Protein AF-A0A431LQB7-F1 (afdb_monomer_lite)

Foldseek 3Di:
DDDPPPDPPPPDQDFPDWDADLVVGWIFTAGPVRDTPDIDHDDNCVVVVVCVVVVVVDDPPDDPDDDDDDDD

Structure (mmCIF, N/CA/C/O backbone):
data_AF-A0A431LQB7-F1
#
_entry.id   AF-A0A431LQB7-F1
#
loop_
_atom_site.group_PDB
_atom_site.id
_atom_site.type_symbol
_atom_site.label_atom_id
_atom_site.label_alt_id
_atom_site.label_comp_id
_atom_site.label_asym_id
_atom_site.label_entity_id
_atom_site.label_seq_id
_atom_site.pdbx_PDB_ins_code
_atom_site.Cartn_x
_atom_site.Cartn_y
_atom_site.Cartn_z
_atom_site.occupancy
_atom_site.B_iso_or_equiv
_atom_site.auth_seq_id
_atom_site.auth_comp_id
_atom_site.auth_asym_id
_atom_site.auth_atom_id
_atom_site.pdbx_PDB_model_num
ATOM 1 N N . MET A 1 1 ? 14.613 -0.210 -46.931 1.00 53.59 1 MET A N 1
ATOM 2 C CA . MET A 1 1 ? 13.982 -0.589 -45.650 1.00 53.59 1 MET A CA 1
ATOM 3 C C . MET A 1 1 ? 15.096 -0.747 -44.633 1.00 53.59 1 MET A C 1
ATOM 5 O O . MET A 1 1 ? 15.740 -1.784 -44.617 1.00 53.59 1 MET A O 1
ATOM 9 N N . SER A 1 2 ? 15.404 0.311 -43.886 1.00 47.88 2 SER A N 1
ATOM 10 C CA . SER A 1 2 ? 16.393 0.283 -42.808 1.00 47.88 2 SER A CA 1
ATOM 11 C C . SER A 1 2 ? 15.643 0.435 -41.498 1.00 47.88 2 SER A C 1
ATOM 13 O O . SER A 1 2 ? 15.082 1.494 -41.222 1.00 47.88 2 SER A O 1
ATOM 15 N N . ASP A 1 3 ? 15.566 -0.697 -40.807 1.00 50.59 3 ASP A N 1
ATOM 16 C CA . ASP A 1 3 ? 15.510 -0.865 -39.362 1.00 50.59 3 ASP A CA 1
ATOM 17 C C . ASP A 1 3 ? 15.274 0.440 -38.598 1.00 50.59 3 ASP A C 1
ATOM 19 O O . ASP A 1 3 ? 16.184 1.249 -38.396 1.00 50.59 3 ASP A O 1
ATOM 23 N N . ALA A 1 4 ? 14.025 0.654 -38.186 1.00 51.19 4 ALA A N 1
ATOM 24 C CA . ALA A 1 4 ? 13.733 1.606 -37.136 1.00 51.19 4 ALA A CA 1
ATOM 25 C C . ALA A 1 4 ? 14.496 1.117 -35.903 1.00 51.19 4 ALA A C 1
ATOM 27 O O . ALA A 1 4 ? 14.009 0.246 -35.182 1.00 51.19 4 ALA A O 1
ATOM 28 N N . GLN A 1 5 ? 15.709 1.647 -35.708 1.00 57.22 5 GLN A N 1
ATOM 29 C CA . GLN A 1 5 ? 16.467 1.531 -34.475 1.00 57.22 5 GLN A CA 1
ATOM 30 C C . GLN A 1 5 ? 15.509 1.935 -33.360 1.00 57.22 5 GLN A C 1
ATOM 32 O O . GLN A 1 5 ? 15.283 3.120 -33.108 1.00 57.22 5 GLN A O 1
ATOM 37 N N . ARG A 1 6 ? 14.901 0.935 -32.712 1.00 56.34 6 ARG A N 1
ATOM 38 C CA . ARG A 1 6 ? 14.318 1.101 -31.392 1.00 56.34 6 ARG A CA 1
ATOM 39 C C . ARG A 1 6 ? 15.481 1.586 -30.563 1.00 56.34 6 ARG A C 1
ATOM 41 O O . ARG A 1 6 ? 16.390 0.821 -30.253 1.00 56.34 6 ARG A O 1
ATOM 48 N N . SER A 1 7 ? 15.496 2.892 -30.335 1.00 50.91 7 SER A N 1
ATOM 49 C CA . SER A 1 7 ? 16.478 3.508 -29.473 1.00 50.91 7 SER A CA 1
ATOM 50 C C . SER A 1 7 ? 16.506 2.685 -28.183 1.00 50.91 7 SER A C 1
ATOM 52 O O . SER A 1 7 ? 15.429 2.366 -27.662 1.00 50.91 7 SER A O 1
ATOM 54 N N . PRO A 1 8 ? 17.694 2.290 -27.701 1.00 50.78 8 PRO A N 1
ATOM 55 C CA . PRO A 1 8 ? 17.874 1.497 -26.498 1.00 50.78 8 PRO A CA 1
ATOM 56 C C . PRO A 1 8 ? 17.640 2.396 -25.283 1.00 50.78 8 PRO A C 1
ATOM 58 O O . PRO A 1 8 ? 18.480 2.474 -24.392 1.00 50.78 8 PRO A O 1
ATOM 61 N N . TRP A 1 9 ? 16.516 3.120 -25.270 1.00 51.03 9 TRP A N 1
ATOM 62 C CA . TRP A 1 9 ? 15.959 3.728 -24.081 1.00 51.03 9 TRP A CA 1
ATOM 63 C C . TRP A 1 9 ? 15.707 2.570 -23.132 1.00 51.03 9 TRP A C 1
ATOM 65 O O . TRP A 1 9 ? 14.660 1.928 -23.182 1.00 51.03 9 TRP A O 1
ATOM 75 N N . THR A 1 10 ? 16.737 2.267 -22.345 1.00 59.22 10 THR A N 1
ATOM 76 C CA . THR A 1 10 ? 16.707 1.572 -21.073 1.00 59.22 10 THR A CA 1
ATOM 77 C C . THR A 1 10 ? 15.328 1.812 -20.504 1.00 59.22 10 THR A C 1
ATOM 79 O O . THR A 1 10 ? 15.013 2.962 -20.189 1.00 59.22 10 THR A O 1
ATOM 82 N N . GLU A 1 11 ? 14.459 0.796 -20.522 1.00 64.06 11 GLU A N 1
ATOM 83 C CA . GLU A 1 11 ? 13.113 0.958 -19.991 1.00 64.06 11 GLU A CA 1
ATOM 84 C C . GLU A 1 11 ? 13.300 1.457 -18.569 1.00 64.06 11 GLU A C 1
ATOM 86 O O . GLU A 1 11 ? 13.817 0.736 -17.714 1.00 64.06 11 GLU A O 1
ATOM 91 N N . ALA A 1 12 ? 12.998 2.743 -18.359 1.00 68.69 12 ALA A N 1
ATOM 92 C CA . ALA A 1 12 ? 13.145 3.348 -17.055 1.00 68.69 12 ALA A CA 1
ATOM 93 C C . ALA A 1 12 ? 12.372 2.446 -16.094 1.00 68.69 12 ALA A C 1
ATOM 95 O O . ALA A 1 12 ? 11.251 2.067 -16.450 1.00 68.69 12 ALA A O 1
ATOM 96 N N . PRO A 1 13 ? 12.956 2.051 -14.952 1.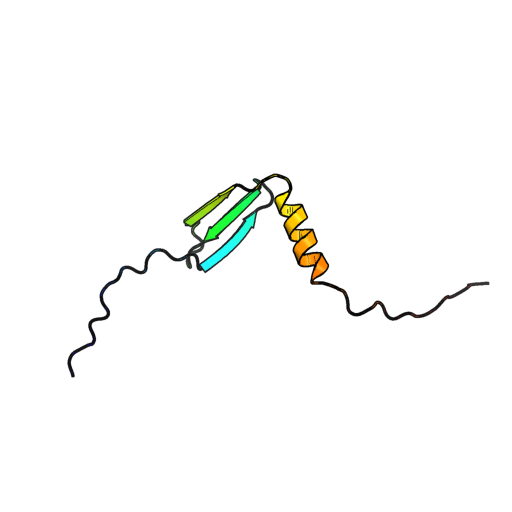00 76.44 13 PRO A N 1
ATOM 97 C CA . PRO A 1 13 ? 12.340 1.070 -14.079 1.00 76.44 13 PRO A CA 1
ATOM 98 C C . PRO A 1 13 ? 10.874 1.462 -13.819 1.00 76.44 13 PRO A C 1
ATOM 100 O O . PRO A 1 13 ? 10.606 2.548 -13.302 1.00 76.44 13 PRO A O 1
ATOM 103 N N . ARG A 1 14 ? 9.923 0.613 -14.235 1.00 88.19 14 ARG A N 1
ATOM 104 C CA . ARG A 1 14 ? 8.483 0.900 -14.149 1.00 88.19 14 ARG A CA 1
ATOM 105 C C . ARG A 1 14 ? 7.851 0.150 -12.993 1.00 88.19 14 ARG A C 1
ATOM 107 O O . ARG A 1 14 ? 8.080 -1.045 -12.827 1.00 88.19 14 ARG A O 1
ATOM 114 N N . ILE A 1 15 ? 7.000 0.854 -12.256 1.00 93.94 15 ILE A N 1
ATOM 115 C CA . ILE A 1 15 ? 6.122 0.241 -11.266 1.00 93.94 15 ILE A CA 1
ATOM 116 C C . ILE A 1 15 ? 4.946 -0.390 -12.012 1.00 93.94 15 ILE A C 1
ATOM 118 O O . ILE A 1 15 ? 4.183 0.308 -12.680 1.00 93.94 15 ILE A O 1
ATOM 122 N N . ASN A 1 16 ? 4.809 -1.707 -11.892 1.00 95.56 16 ASN A N 1
ATOM 123 C CA . ASN A 1 16 ? 3.761 -2.485 -12.547 1.00 95.56 16 ASN A CA 1
ATOM 124 C C . ASN A 1 16 ? 2.512 -2.617 -11.673 1.00 95.56 16 ASN A C 1
ATOM 126 O O . ASN A 1 16 ? 1.405 -2.708 -12.199 1.00 95.56 16 ASN A O 1
ATOM 130 N N . HIS A 1 17 ? 2.675 -2.640 -10.350 1.00 94.12 17 HIS A N 1
ATOM 131 C CA . HIS A 1 17 ? 1.556 -2.669 -9.415 1.00 94.12 17 HIS A CA 1
ATOM 132 C C . HIS A 1 17 ? 1.917 -2.034 -8.071 1.00 94.12 17 HIS A C 1
ATOM 134 O O . HIS A 1 17 ? 3.091 -1.915 -7.710 1.00 94.12 17 HIS A O 1
ATOM 140 N N . TRP A 1 18 ? 0.874 -1.639 -7.342 1.00 95.12 18 TRP A N 1
ATOM 141 C CA . TRP A 1 18 ? 0.954 -1.004 -6.032 1.00 95.12 18 TRP A CA 1
ATOM 142 C C . TRP A 1 18 ? 0.242 -1.858 -4.984 1.00 95.12 18 TRP A C 1
ATOM 144 O O . TRP A 1 18 ? -0.834 -2.393 -5.251 1.00 95.12 18 TRP A O 1
ATOM 154 N N . VAL A 1 19 ? 0.823 -1.955 -3.790 1.00 94.00 19 VAL A N 1
ATOM 155 C CA . VAL A 1 19 ? 0.248 -2.664 -2.638 1.00 94.00 19 VAL A CA 1
ATOM 156 C C . VAL A 1 19 ? 0.277 -1.747 -1.425 1.00 94.00 19 VAL A C 1
ATOM 158 O O . VAL A 1 19 ? 1.281 -1.082 -1.177 1.00 94.00 19 VAL A O 1
ATOM 161 N N . TYR A 1 20 ? -0.812 -1.725 -0.660 1.00 92.44 20 TYR A N 1
ATOM 162 C CA . TYR A 1 20 ? -0.828 -1.123 0.668 1.00 92.44 20 TYR A CA 1
ATOM 163 C C . TYR A 1 20 ? -0.571 -2.197 1.733 1.00 92.44 20 TYR A C 1
ATOM 165 O O . TYR A 1 20 ? -1.326 -3.162 1.839 1.00 92.44 20 TYR A O 1
ATOM 173 N N . GLU A 1 21 ? 0.482 -2.022 2.526 1.00 91.81 21 GLU A N 1
ATOM 174 C CA . GLU A 1 21 ? 0.792 -2.835 3.700 1.00 91.81 21 GLU A CA 1
ATOM 175 C C . GLU A 1 21 ? 0.369 -2.091 4.969 1.00 91.81 21 GLU A C 1
ATOM 177 O O . GLU A 1 21 ? 1.004 -1.113 5.365 1.00 91.81 21 GLU A O 1
ATOM 182 N N . ALA A 1 22 ? -0.687 -2.571 5.632 1.00 86.25 22 ALA A N 1
ATOM 183 C CA . ALA A 1 22 ? -1.258 -1.924 6.819 1.00 86.25 22 ALA A CA 1
ATOM 184 C C . ALA A 1 22 ? -0.299 -1.868 8.023 1.00 86.25 22 ALA A C 1
ATOM 186 O O . ALA A 1 22 ? -0.399 -0.969 8.850 1.00 86.25 22 ALA A O 1
ATOM 187 N N . VAL A 1 23 ? 0.644 -2.810 8.110 1.00 86.12 23 VAL A N 1
ATOM 188 C CA . VAL A 1 23 ? 1.736 -2.814 9.090 1.00 86.12 23 VAL A CA 1
ATOM 189 C C . VAL A 1 23 ? 3.012 -3.110 8.300 1.00 86.12 23 VAL A C 1
ATOM 191 O O . VAL A 1 23 ? 3.111 -4.210 7.756 1.00 86.12 23 VAL A O 1
ATOM 194 N N . PRO A 1 24 ? 3.955 -2.160 8.159 1.00 88.38 24 PRO A N 1
ATOM 195 C CA . PRO A 1 24 ? 4.151 -0.951 8.971 1.00 88.38 24 PRO A CA 1
ATOM 196 C C . PRO A 1 24 ? 3.324 0.292 8.581 1.00 88.38 24 PRO A C 1
ATOM 198 O O . PRO A 1 24 ? 3.464 1.313 9.242 1.00 88.38 24 PRO A O 1
ATOM 201 N N . GLY A 1 25 ? 2.465 0.232 7.559 1.00 91.00 25 GLY A N 1
ATOM 202 C CA . GLY A 1 25 ? 1.708 1.395 7.082 1.00 91.00 25 GLY A CA 1
ATOM 203 C C . GLY A 1 25 ? 2.374 2.052 5.876 1.00 91.00 25 GLY A C 1
ATOM 204 O O . GLY A 1 25 ? 2.671 3.243 5.893 1.00 91.00 25 GLY A O 1
ATOM 205 N N . GLN A 1 26 ? 2.595 1.281 4.813 1.00 95.25 26 GLN A N 1
ATOM 206 C CA . GLN A 1 26 ? 3.304 1.733 3.615 1.00 95.25 26 GLN A CA 1
ATOM 207 C C . GLN A 1 26 ? 2.538 1.419 2.334 1.00 95.25 26 GLN A C 1
ATOM 209 O O . GLN A 1 26 ? 1.877 0.389 2.224 1.00 95.25 26 GLN A O 1
ATOM 214 N N . ILE A 1 27 ? 2.699 2.270 1.324 1.00 95.25 27 ILE A N 1
ATOM 215 C CA . ILE A 1 27 ? 2.333 1.961 -0.061 1.00 95.25 27 ILE A CA 1
ATOM 216 C C . ILE A 1 27 ? 3.615 1.593 -0.804 1.00 95.25 27 ILE A C 1
ATOM 218 O O . ILE A 1 27 ? 4.533 2.409 -0.905 1.00 95.25 27 ILE A O 1
ATOM 222 N N . LYS A 1 28 ? 3.683 0.373 -1.335 1.00 96.88 28 LYS A N 1
ATOM 223 C CA . LYS A 1 28 ? 4.845 -0.146 -2.058 1.00 96.88 28 LYS A CA 1
ATOM 224 C C . LYS A 1 28 ? 4.537 -0.319 -3.536 1.00 96.88 28 LYS A C 1
ATOM 226 O O . LYS A 1 28 ? 3.490 -0.853 -3.899 1.00 96.88 28 LYS A O 1
ATOM 231 N N . GLY A 1 29 ? 5.459 0.132 -4.378 1.00 96.50 29 GLY A N 1
ATOM 232 C CA . GLY A 1 29 ? 5.440 -0.077 -5.821 1.00 96.50 29 GLY A CA 1
ATOM 233 C C . GLY A 1 29 ? 6.424 -1.170 -6.215 1.00 96.50 29 GLY A C 1
ATOM 234 O O . GLY A 1 29 ? 7.578 -1.138 -5.782 1.00 96.50 29 GLY A O 1
ATOM 235 N N . TYR A 1 30 ? 5.978 -2.114 -7.041 1.00 96.56 30 TYR A N 1
ATOM 236 C CA . TYR A 1 30 ? 6.764 -3.275 -7.455 1.00 96.56 30 TYR A CA 1
ATOM 237 C C . TYR A 1 30 ? 7.003 -3.303 -8.963 1.00 96.56 30 TYR A C 1
ATOM 239 O O . TYR A 1 30 ? 6.129 -2.913 -9.743 1.00 96.56 30 TYR A O 1
ATOM 247 N N . ASP A 1 31 ? 8.161 -3.820 -9.375 1.00 94.88 31 ASP A N 1
ATOM 248 C CA . ASP A 1 31 ? 8.438 -4.134 -10.779 1.00 94.88 31 ASP A CA 1
ATOM 249 C C . ASP A 1 31 ? 7.716 -5.421 -11.235 1.00 94.88 31 ASP A C 1
ATOM 251 O O . ASP A 1 31 ? 7.012 -6.094 -10.475 1.00 94.88 31 ASP A O 1
ATOM 255 N N . GLY A 1 32 ? 7.898 -5.793 -12.505 1.00 89.69 32 GLY A N 1
ATOM 256 C CA . GLY A 1 32 ? 7.357 -7.037 -13.068 1.00 89.69 32 GLY A CA 1
ATOM 257 C C . GLY A 1 32 ? 7.978 -8.330 -12.526 1.00 89.69 32 GLY A C 1
ATOM 258 O O . GLY A 1 32 ? 7.537 -9.406 -12.912 1.00 89.69 32 GLY A O 1
ATOM 259 N N . GLN A 1 33 ? 8.991 -8.239 -11.663 1.00 94.19 33 GLN A N 1
ATOM 260 C CA . GLN A 1 33 ? 9.682 -9.365 -11.030 1.00 94.19 33 GLN A CA 1
ATOM 261 C C . GLN A 1 33 ? 9.373 -9.455 -9.525 1.00 94.19 33 GLN A C 1
ATOM 263 O O . GLN A 1 33 ? 9.950 -10.290 -8.828 1.00 94.19 33 GLN A O 1
ATOM 268 N N . GLY A 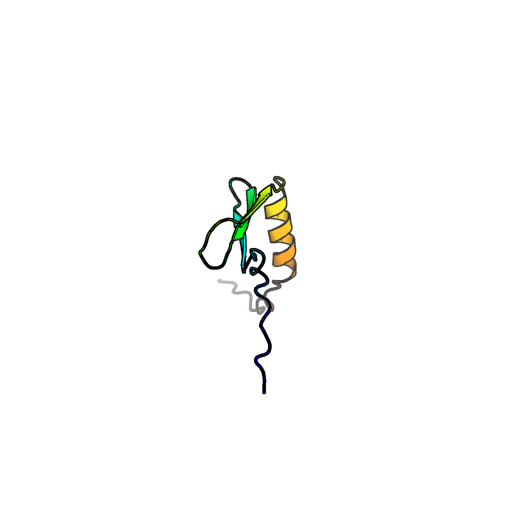1 34 ? 8.478 -8.603 -9.008 1.00 93.25 34 GLY A N 1
ATOM 269 C CA . GLY A 1 34 ? 8.101 -8.5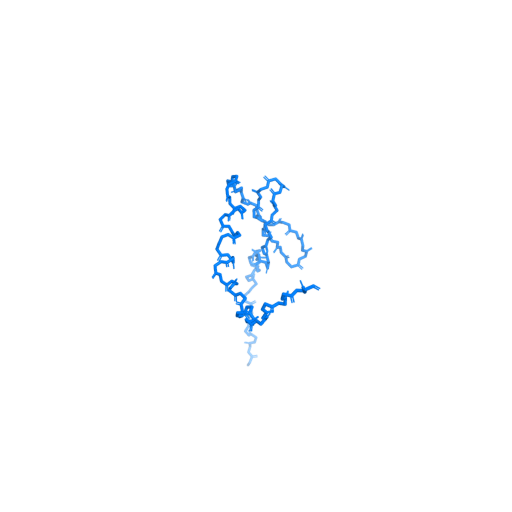73 -7.595 1.00 93.25 34 GLY A CA 1
ATOM 270 C C . GLY A 1 34 ? 9.117 -7.875 -6.687 1.00 93.25 34 GLY A C 1
ATOM 271 O O . GLY A 1 34 ? 9.061 -8.042 -5.470 1.00 93.25 34 GLY A O 1
ATOM 272 N N . ARG A 1 35 ? 10.048 -7.087 -7.234 1.00 95.44 35 ARG A N 1
ATOM 273 C CA . ARG A 1 35 ? 10.995 -6.294 -6.438 1.00 95.44 35 ARG A CA 1
ATOM 274 C C . ARG A 1 35 ? 10.376 -4.956 -6.068 1.00 95.44 35 ARG A C 1
ATOM 276 O O . ARG A 1 35 ? 9.787 -4.292 -6.917 1.00 95.44 35 ARG A O 1
ATOM 283 N N . VAL A 1 36 ? 10.557 -4.539 -4.816 1.00 95.06 36 VAL A N 1
ATOM 284 C CA . VAL A 1 36 ? 10.138 -3.209 -4.357 1.00 95.06 36 VAL A CA 1
ATOM 285 C C . VAL A 1 36 ? 11.025 -2.155 -5.012 1.00 95.06 36 VAL A C 1
ATOM 287 O O . VAL A 1 36 ? 12.247 -2.194 -4.890 1.00 95.06 36 VAL A O 1
ATOM 290 N N . MET A 1 37 ? 10.396 -1.201 -5.684 1.00 95.31 37 MET A N 1
ATOM 291 C CA . MET A 1 37 ? 11.064 -0.078 -6.340 1.00 95.31 37 MET A CA 1
ATOM 292 C C . MET A 1 37 ? 10.898 1.226 -5.570 1.00 95.31 37 MET A C 1
ATOM 294 O O . MET A 1 37 ? 11.740 2.115 -5.654 1.00 95.31 37 MET A O 1
ATOM 298 N N . MET A 1 38 ? 9.782 1.349 -4.854 1.00 94.56 38 MET A N 1
ATOM 299 C CA . MET A 1 38 ? 9.415 2.531 -4.091 1.00 94.56 38 MET A CA 1
ATOM 300 C C . MET A 1 38 ? 8.574 2.112 -2.890 1.00 94.56 38 MET A C 1
ATOM 302 O O . MET A 1 38 ? 7.729 1.226 -3.008 1.00 94.56 38 MET A O 1
ATOM 306 N N . ALA A 1 39 ? 8.788 2.775 -1.759 1.00 94.94 39 ALA A N 1
ATOM 307 C CA . ALA A 1 39 ? 7.947 2.675 -0.577 1.00 94.94 39 ALA A CA 1
ATOM 308 C C . ALA A 1 39 ? 7.622 4.091 -0.092 1.00 94.94 39 ALA A C 1
ATOM 310 O O . ALA A 1 39 ? 8.511 4.938 -0.010 1.00 94.94 39 ALA A O 1
ATOM 311 N N . ILE A 1 40 ? 6.347 4.341 0.185 1.00 94.12 40 ILE A N 1
ATOM 312 C CA . ILE A 1 40 ? 5.837 5.618 0.684 1.00 94.12 40 ILE A CA 1
ATOM 313 C C . ILE A 1 40 ? 5.207 5.352 2.047 1.00 94.12 40 ILE A C 1
ATOM 315 O O . ILE A 1 40 ? 4.300 4.524 2.151 1.00 94.12 40 ILE A O 1
ATOM 319 N N . GLU A 1 41 ? 5.685 6.048 3.076 1.00 95.75 41 GLU A N 1
ATOM 320 C CA . GLU A 1 41 ? 5.093 6.006 4.414 1.00 95.75 41 GLU A CA 1
ATOM 321 C C . GLU A 1 41 ? 3.699 6.630 4.400 1.00 95.75 41 GLU A C 1
ATOM 323 O O . GLU A 1 41 ? 3.469 7.675 3.784 1.00 95.75 41 GLU A O 1
ATOM 328 N N . THR A 1 42 ? 2.767 5.996 5.100 1.00 93.25 42 THR A N 1
ATOM 329 C CA . THR A 1 42 ? 1.409 6.509 5.273 1.00 93.25 42 THR A CA 1
ATOM 330 C C . THR A 1 42 ? 1.169 6.899 6.720 1.00 93.25 42 THR A C 1
ATOM 332 O O . THR A 1 42 ? 1.783 6.361 7.639 1.00 93.25 42 THR A O 1
ATOM 335 N N . ASP A 1 43 ? 0.267 7.854 6.935 1.00 90.50 43 ASP A N 1
ATOM 336 C CA . ASP A 1 43 ? -0.177 8.166 8.288 1.00 90.50 43 ASP A CA 1
ATOM 337 C C . ASP A 1 43 ? -1.105 7.074 8.849 1.00 90.50 43 ASP A C 1
ATOM 339 O O . ASP A 1 43 ? -1.694 6.273 8.118 1.00 90.50 43 ASP A O 1
ATOM 343 N N . ALA A 1 44 ? -1.271 7.073 10.174 1.00 86.00 44 ALA A N 1
ATOM 344 C CA . ALA A 1 44 ? -2.045 6.065 10.898 1.00 86.00 44 ALA A CA 1
ATOM 345 C C . ALA A 1 44 ? -3.530 5.984 10.488 1.00 86.00 44 ALA A C 1
ATOM 347 O O . ALA A 1 44 ? -4.181 4.974 10.745 1.00 86.00 44 ALA A O 1
ATOM 348 N N . GLN A 1 45 ? -4.082 7.029 9.863 1.00 88.06 45 GLN A N 1
ATOM 349 C CA . GLN A 1 45 ? -5.487 7.082 9.447 1.00 88.06 45 GLN A CA 1
ATOM 350 C C . GLN A 1 45 ? -5.685 6.669 7.985 1.00 88.06 45 GLN A C 1
ATOM 352 O O . GLN A 1 45 ? -6.823 6.552 7.525 1.00 88.06 45 GLN A O 1
ATOM 357 N N . PHE A 1 46 ? -4.607 6.432 7.236 1.00 89.31 46 PHE A N 1
ATOM 358 C CA . PHE A 1 46 ? -4.683 6.156 5.808 1.00 89.31 46 PHE A CA 1
ATOM 359 C C . PHE A 1 46 ? -5.546 4.928 5.478 1.00 89.31 46 PHE A C 1
ATOM 361 O O . PHE A 1 46 ? -6.401 5.012 4.595 1.00 89.31 46 PHE A O 1
ATOM 368 N N . ALA A 1 47 ? -5.397 3.827 6.225 1.00 85.06 47 ALA A N 1
ATOM 369 C CA . ALA A 1 47 ? -6.225 2.629 6.058 1.00 85.06 47 ALA A CA 1
ATOM 370 C C . ALA A 1 47 ? -7.724 2.938 6.188 1.00 85.06 47 ALA A C 1
ATOM 372 O O . ALA A 1 47 ? -8.529 2.485 5.375 1.00 85.06 47 ALA A O 1
ATOM 373 N N . GLN A 1 48 ? -8.097 3.743 7.185 1.00 85.62 48 GLN A N 1
ATOM 374 C CA . GLN A 1 48 ? -9.486 4.118 7.414 1.00 85.62 48 GLN A CA 1
ATOM 375 C C . GLN A 1 48 ? -10.032 4.964 6.259 1.00 85.62 48 GLN A C 1
ATOM 377 O O . GLN A 1 4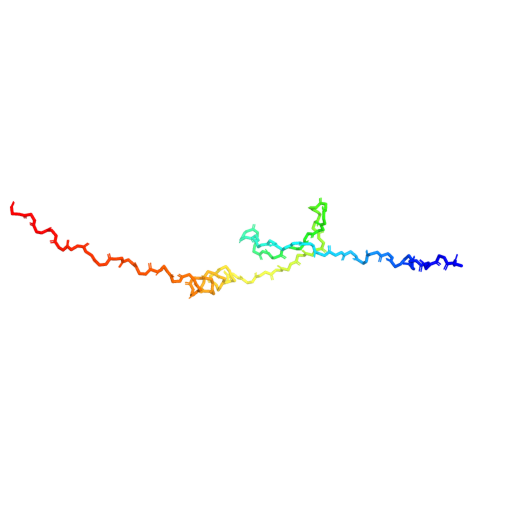8 ? -11.108 4.666 5.744 1.00 85.62 48 GLN A O 1
ATOM 382 N N . ARG A 1 49 ? -9.257 5.944 5.776 1.00 88.25 49 ARG A N 1
ATOM 383 C CA . ARG A 1 49 ? -9.650 6.759 4.615 1.00 88.25 49 ARG A CA 1
ATOM 384 C C . ARG A 1 49 ? -9.808 5.925 3.340 1.00 88.25 49 ARG A C 1
ATOM 386 O O . ARG A 1 49 ? -10.714 6.193 2.555 1.00 88.25 49 ARG A O 1
ATOM 393 N N . LEU A 1 50 ? -8.974 4.899 3.133 1.00 85.25 50 LEU A N 1
ATOM 394 C CA . LEU A 1 50 ? -9.147 3.955 2.020 1.00 85.25 50 LEU A CA 1
ATOM 395 C C . LEU A 1 50 ? -10.464 3.179 2.139 1.00 85.25 50 LEU A C 1
ATOM 397 O O . LEU A 1 50 ? -11.208 3.085 1.164 1.00 85.25 50 LEU A O 1
ATOM 401 N N . VAL A 1 51 ? -10.767 2.642 3.323 1.00 84.25 51 VAL A N 1
ATOM 402 C CA . VAL A 1 51 ? -12.017 1.907 3.571 1.00 84.25 51 VAL A CA 1
ATOM 403 C C . VAL A 1 51 ? -13.234 2.801 3.350 1.00 84.25 51 VAL A C 1
ATOM 405 O O . VAL A 1 51 ? -14.177 2.379 2.690 1.00 84.25 51 VAL A O 1
ATOM 408 N N . GLU A 1 52 ? -13.213 4.039 3.839 1.00 84.88 52 GLU A N 1
ATOM 409 C CA . GLU A 1 52 ? -14.291 5.011 3.623 1.00 84.88 5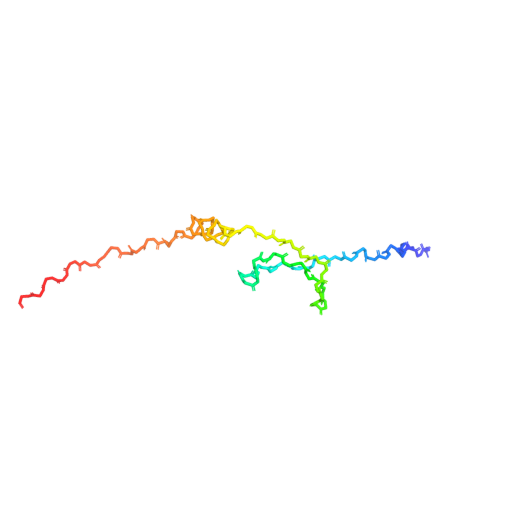2 GLU A CA 1
ATOM 410 C C . GLU A 1 52 ? -14.476 5.330 2.132 1.00 84.88 52 GLU A C 1
ATOM 412 O O . GLU A 1 52 ? -15.600 5.296 1.619 1.00 84.88 52 GLU A O 1
ATOM 417 N N . ALA A 1 53 ? -13.375 5.560 1.408 1.00 84.12 53 ALA A N 1
ATOM 418 C CA . ALA A 1 53 ? -13.405 5.830 -0.025 1.00 84.12 53 ALA A CA 1
ATOM 419 C C . ALA A 1 53 ? -14.031 4.665 -0.810 1.00 84.12 53 ALA A C 1
ATOM 421 O O . ALA A 1 53 ? -14.959 4.882 -1.588 1.00 84.12 53 ALA A O 1
ATOM 422 N N . PHE A 1 54 ? -13.597 3.422 -0.576 1.00 81.81 54 PHE A N 1
ATOM 423 C CA . PHE A 1 54 ? -14.124 2.258 -1.299 1.00 81.81 54 PHE A CA 1
ATOM 424 C C . PHE A 1 54 ? -15.492 1.777 -0.793 1.00 81.81 54 PHE A C 1
ATOM 426 O O . PHE A 1 54 ? -16.307 1.308 -1.589 1.00 81.81 54 PHE A O 1
ATOM 433 N N . GLY A 1 55 ? -15.790 1.939 0.495 1.00 73.62 55 GLY A N 1
ATOM 434 C CA . GLY A 1 55 ? -17.092 1.624 1.086 1.00 73.62 55 GLY A CA 1
ATOM 435 C C . GLY A 1 55 ? -18.209 2.533 0.570 1.00 73.62 55 GLY A C 1
ATOM 436 O O . GLY A 1 55 ? -19.340 2.087 0.406 1.00 73.62 55 GLY A O 1
ATOM 437 N N . SER A 1 56 ? -17.890 3.783 0.220 1.00 65.44 56 SER A N 1
ATOM 438 C CA . SER A 1 56 ? -18.841 4.687 -0.442 1.00 65.44 56 SER A CA 1
ATOM 439 C C . SER A 1 56 ? -19.198 4.254 -1.875 1.00 65.44 56 SER A C 1
ATOM 441 O O . SER A 1 56 ? -20.300 4.536 -2.351 1.00 65.44 56 SER A O 1
ATOM 443 N N . ILE A 1 57 ? -18.289 3.531 -2.544 1.00 62.56 57 ILE A N 1
ATOM 444 C CA . ILE A 1 57 ? -18.445 3.026 -3.917 1.00 62.56 57 ILE A CA 1
ATOM 445 C C . ILE A 1 57 ? -19.212 1.694 -3.919 1.00 62.56 57 ILE A C 1
ATOM 447 O O . ILE A 1 57 ? -20.040 1.451 -4.799 1.00 62.56 57 ILE A O 1
ATOM 451 N N . PHE A 1 58 ? -19.010 0.852 -2.902 1.00 53.88 58 PHE A N 1
ATOM 452 C CA . PHE A 1 58 ? -19.794 -0.362 -2.679 1.00 53.88 58 PHE A CA 1
ATOM 453 C C . PHE A 1 58 ? -21.094 -0.051 -1.924 1.00 53.88 58 PHE A C 1
ATOM 455 O O . PHE A 1 58 ? -21.236 -0.342 -0.740 1.00 53.88 58 PHE A O 1
ATOM 462 N N . LYS A 1 59 ? -22.105 0.476 -2.625 1.00 58.28 59 LYS A N 1
ATOM 463 C CA . LYS A 1 59 ? -23.495 0.277 -2.187 1.00 58.28 59 LYS A CA 1
ATOM 464 C C . LYS A 1 59 ? -23.931 -1.121 -2.628 1.00 58.28 59 LYS A C 1
ATOM 466 O O . LYS A 1 59 ? -24.051 -1.335 -3.839 1.00 58.28 59 LYS A O 1
ATOM 471 N N . PRO A 1 60 ? -24.199 -2.071 -1.711 1.00 54.94 60 PRO A N 1
ATOM 472 C CA . PRO A 1 60 ? -24.903 -3.288 -2.086 1.00 54.94 60 PRO A CA 1
ATOM 473 C C . PRO A 1 60 ? -26.192 -2.858 -2.785 1.00 54.94 60 PRO A C 1
ATOM 475 O O . PRO A 1 60 ? -26.951 -2.051 -2.240 1.00 54.94 60 PRO A O 1
ATOM 478 N N . ARG A 1 61 ? -26.433 -3.334 -4.014 1.00 54.78 61 ARG A N 1
ATOM 479 C CA . ARG A 1 61 ? -27.772 -3.222 -4.605 1.00 54.78 61 ARG A CA 1
ATOM 480 C C . ARG A 1 61 ? -28.732 -3.832 -3.586 1.00 54.78 61 ARG A C 1
ATOM 482 O O . ARG A 1 61 ? -28.469 -4.932 -3.116 1.00 54.78 61 ARG A O 1
ATOM 489 N N . GLY A 1 62 ? -29.728 -3.038 -3.195 1.00 51.34 62 GLY A N 1
ATOM 490 C CA . GLY A 1 62 ? -30.477 -3.149 -1.946 1.00 51.34 62 GLY A CA 1
ATOM 491 C C . GLY A 1 62 ? -30.710 -4.569 -1.441 1.00 51.34 62 GLY A C 1
ATOM 492 O O . GLY A 1 62 ? -31.101 -5.454 -2.198 1.00 51.34 62 GLY A O 1
ATOM 493 N N . SER A 1 63 ? -30.531 -4.749 -0.132 1.00 50.94 63 SER A N 1
ATOM 494 C CA . SER A 1 63 ? -31.192 -5.817 0.608 1.00 50.94 63 SER A CA 1
ATOM 495 C C . SER A 1 63 ? -32.671 -5.791 0.229 1.00 50.94 63 SER A C 1
ATOM 497 O O . SER A 1 63 ? -33.386 -4.849 0.590 1.00 50.94 63 SER A O 1
ATOM 499 N N . ALA A 1 64 ? -33.092 -6.778 -0.562 1.00 52.50 64 ALA A N 1
ATOM 500 C CA . ALA A 1 64 ? -34.488 -6.991 -0.875 1.00 52.50 64 ALA A CA 1
ATOM 501 C C . ALA A 1 64 ? -35.246 -7.033 0.452 1.00 52.50 64 ALA A C 1
ATOM 503 O O . ALA A 1 64 ? -34.912 -7.775 1.374 1.00 52.50 64 ALA A O 1
ATOM 504 N N . THR A 1 65 ? -36.194 -6.121 0.563 1.00 57.72 65 THR A N 1
ATOM 505 C CA . THR A 1 65 ? -37.147 -6.046 1.652 1.00 57.72 65 THR A CA 1
ATOM 506 C C . THR A 1 65 ? -38.028 -7.282 1.570 1.00 57.72 65 THR A C 1
ATOM 508 O O . THR A 1 65 ? -38.695 -7.445 0.561 1.00 57.72 65 THR A O 1
ATOM 511 N N . GLU A 1 66 ? -38.037 -8.131 2.593 1.00 48.72 66 GLU A N 1
ATOM 512 C CA . GLU A 1 66 ? -39.070 -9.148 2.844 1.00 48.72 66 GLU A CA 1
ATOM 513 C C . GLU A 1 66 ? -38.718 -9.837 4.165 1.00 48.72 66 GLU A C 1
ATOM 515 O O . GLU A 1 66 ? -37.572 -10.202 4.390 1.00 48.72 66 GLU A O 1
ATOM 520 N N . ALA A 1 67 ? -39.594 -10.100 5.115 1.00 50.72 67 ALA A N 1
ATOM 521 C CA . ALA A 1 67 ? -40.881 -9.581 5.534 1.00 50.72 67 ALA A CA 1
ATOM 522 C C . ALA A 1 67 ? -40.992 -10.109 6.976 1.00 50.72 67 ALA A C 1
ATOM 524 O O . ALA A 1 67 ? -40.471 -11.179 7.297 1.00 50.72 67 ALA A O 1
ATOM 525 N N . SER A 1 68 ? -41.622 -9.351 7.863 1.00 52.56 68 SER A N 1
ATOM 526 C CA . SER A 1 68 ? -41.808 -9.707 9.267 1.00 52.56 68 SER A CA 1
ATOM 527 C C . SER A 1 68 ? -42.392 -11.118 9.425 1.00 52.56 68 SER A C 1
ATOM 529 O O . SER A 1 68 ? -43.524 -11.359 9.012 1.00 52.56 68 SER A O 1
ATOM 531 N N . VAL A 1 69 ? -41.666 -12.038 10.067 1.00 47.69 69 VAL A N 1
ATOM 532 C CA . VAL A 1 69 ? -42.251 -13.290 10.569 1.00 47.69 69 VAL A CA 1
ATOM 533 C C . VAL A 1 69 ? -42.438 -13.145 12.074 1.00 47.69 69 VAL A C 1
ATOM 535 O O . VAL A 1 69 ? -41.509 -13.306 12.861 1.00 47.69 69 VAL A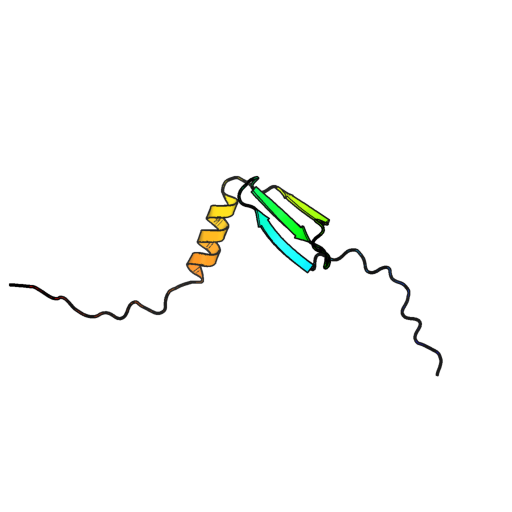 O 1
ATOM 538 N N . THR A 1 70 ? -43.662 -12.799 12.469 1.00 45.59 70 THR A N 1
ATOM 539 C CA . THR A 1 70 ? -44.143 -12.945 13.845 1.00 45.59 70 THR A CA 1
ATOM 540 C C . THR A 1 70 ? -44.434 -14.423 14.087 1.00 45.59 70 THR A C 1
ATOM 542 O O . THR A 1 70 ? -45.341 -14.978 13.469 1.00 45.59 70 THR A O 1
ATOM 545 N N . VAL A 1 71 ? -43.685 -15.059 14.986 1.00 46.34 71 VAL A N 1
ATOM 546 C CA . VAL A 1 71 ? -44.020 -16.395 15.497 1.00 46.34 71 VAL A CA 1
ATOM 547 C C . VAL A 1 71 ? -44.912 -16.208 16.725 1.00 46.34 71 VAL A C 1
ATOM 549 O O . VAL A 1 71 ? -44.534 -15.493 17.653 1.00 46.34 71 VAL A O 1
ATOM 552 N N . ARG A 1 72 ? -46.120 -16.777 16.668 1.00 59.94 72 ARG A N 1
ATOM 553 C CA . ARG A 1 72 ? -47.038 -16.920 17.807 1.00 59.94 72 ARG A CA 1
ATOM 554 C C . ARG A 1 72 ? -46.648 -18.121 18.653 1.00 59.94 72 ARG A C 1
ATOM 556 O O . ARG A 1 72 ? -46.222 -19.124 18.042 1.00 59.94 72 ARG A O 1
#

Radius of gyration: 23.66 Å; chains: 1; bounding box: 65×25×64 Å

Secondary structure (DSSP, 8-state):
-----------PPPP-EEEEETTTTEEEEE-TTS-EEEEEE--TTHHHHHHHHHHHH---S-----------

Sequence (72 aa):
MSDAQRSPWTEAPRINHWVYEAVPGQIKGYDGQGRVMMAIETDAQFAQRLVEAFGSIFKPRGSATEASVTVR

pLDDT: mean 75.92, std 18.58, range [45.59, 96.88]